Protein 2HAZ (pdb70)

Radius of gyration: 13.86 Å; Cα contacts (8 Å, |Δi|>4): 280; chains: 1; bounding box: 20×53×31 Å

Solvent-accessible surface area: 5865 Å² total; per-residue (Å²): 156,144,66,89,49,3,36,36,2,56,31,95,91,19,61,31,114,37,52,43,0,40,0,58,13,61,84,13,178,50,61,19,59,40,93,32,95,80,2,42,0,23,17,60,4,82,76,82,165,101,83,73,65,94,118,30,84,14,168,108,4,45,89,132,22,44,4,45,0,66,72,9,107,52,110,30,54,6,3,0,54,1,1,0,38,3,62,76,23,65,8,113,75,5,93,53,29,111,16,124,2,88,86,169

Sequence (104 aa):
SHMDTPSSPSIDQVEPYSSTAQVQFDEPEATGGVPILKYKAEWRAVGEEVWHSKWYDAKEAS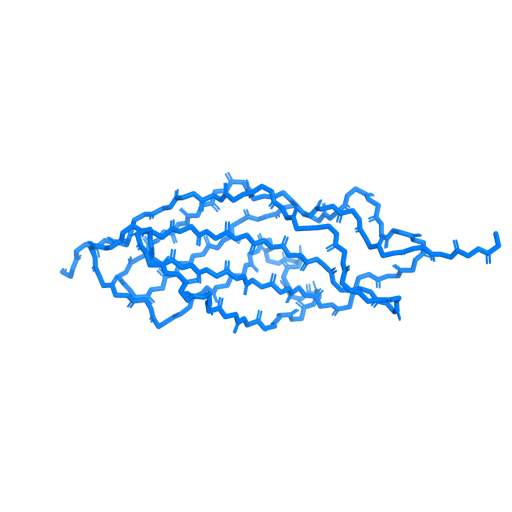MEGIVTIVGLKPETTYAVRLAALNGKGLGEISAASEFKTQPV

CATH classification: 2.60.40.10

Foldseek 3Di:
DDFAAFAEKEFDDWAAAFFKIKTAIHDTPGNSHFDFAWKKKWKDFPPDDDIDIDIGGPVVCNVVRTDMDGRHHGFTKMWMWMWTADPNGTYDIYDIDIDHYHHD

B-factor: mean 19.46, std 6.4, range [8.27, 53.52]

InterPro domains:
  IPR003598 Immunoglobulin subtype 2 [SM00408] (32-103)
  IPR003598 Immunoglobulin subtype 2 [SM00408] (130-196)
  IPR003598 Immunoglobulin subtype 2 [SM00408] (226-294)
  IPR003598 Immunoglobulin subtype 2 [SM00408] (320-402)
  IPR003598 Immunoglobulin subtype 2 [SM00408] (427-496)
  IPR003599 Immunoglobulin domain subtype [SM00409] (26-115)
  IPR003599 Immunoglobulin domain subtype [SM00409] (124-209)
  IPR003599 Immunoglobulin domain subtype [SM00409] (220-305)
  IPR003599 Immunoglobulin domain subtype [SM00409] (314-413)
  IPR003599 Immunoglobulin domain subtype [SM00409] (421-508)
  IPR003961 Fibronectin type III [PF00041] (510-603)
  IPR003961 Fibronectin type III [PF00041] (622-694)
  IPR003961 Fibronectin type III [PS50853] (509-608)
  IPR003961 Fibronectin type III [PS50853] (611-706)
  IPR003961 Fibronectin type III [SM00060] (510-595)
  IPR003961 Fibronectin type III [SM00060] (612-693)
  IPR003961 Fibronectin type III [c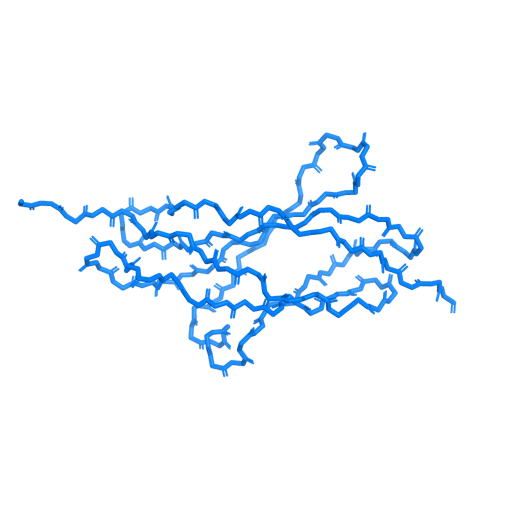d00063] (508-605)
  IPR003961 Fibronectin type III [cd00063] (626-702)
  IPR007110 Immunoglobulin-like domain [PS50835] (20-111)
  IPR007110 Immunoglobulin-like domain [PS50835] (116-189)

Secondary structure (DSSP, 8-state):
---------EEEEEEE-SS-EEEEEEPPS--TTS---EEEEEEEETT----EEEEEEHHHHHHHSEEEE-SPPTT-EEEEEEEEEETTEE-PPPPPEEEEPPP-

Nearest PDB structures (foldseek):
  2haz-assembly1_A  TM=1.010E+00  e=3.895E-20  Homo sapiens
  3mtr-assembly1_B  TM=9.940E-01  e=1.625E-17  Homo sapiens
  2vkw-assembly1_B  TM=9.935E-01  e=1.531E-16  Homo sapiens
  2vkx-assembly3_E  TM=9.536E-01  e=8.450E-16  Homo sapiens
  2e3v-assembly3_C  TM=9.437E-01  e=1.692E-15  Homo sapiens

GO terms:
  GO:0009897 external side of plasma membrane (C, IDA)
  GO:0005886 plasma membrane (C, TAS)
  GO:0016020 membrane (C, TAS)
  GO:0000139 Golgi membrane (C, TAS)
  GO:0005515 protein binding (F, IPI)
  GO:0009986 cell surface (C, IDA)
  GO:0031012 extracellular matrix (C, HDA)
  GO:0005829 cytosol (C, IDA)
  GO:0005886 plasma membrane (C, IDA)
  GO:0016020 membrane (C, HDA)

Organism: Homo sapiens (NCBI:txid9606)

Structure (mmCIF, N/CA/C/O backbone):
data_2HAZ
#
_entry.id   2HAZ
#
_cell.length_a   42.760
_cell.length_b   53.880
_cell.length_c   74.070
_cell.angle_alpha   90.00
_cell.angle_beta   90.00
_cell.angle_gamma   90.00
#
_symmetry.space_group_name_H-M   'C 2 2 21'
#
loop_
_entity.id
_entity.type
_entity.pdbx_description
1 polymer 'Neural cell adhesion molecule 1'
2 non-polymer 'SODIUM ION'
3 water water
#
loop_
_atom_site.group_PDB
_atom_site.id
_atom_site.type_symbol
_atom_site.label_atom_id
_atom_site.label_alt_id
_atom_site.label_comp_id
_atom_site.label_asym_id
_atom_site.label_entity_id
_atom_site.label_seq_id
_atom_site.pdbx_PDB_ins_code
_atom_site.Cartn_x
_atom_site.Cartn_y
_atom_site.Cartn_z
_atom_site.occupancy
_atom_site.B_iso_or_equiv
_atom_site.auth_seq_id
_atom_site.auth_comp_id
_atom_site.auth_asym_id
_atom_site.auth_atom_id
_atom_site.pdbx_PDB_model_num
ATOM 1 N N . SER A 1 2 ? 18.099 -12.778 26.135 1.00 34.04 486 SER A N 1
ATOM 2 C CA . SER A 1 2 ? 19.555 -12.751 26.480 1.00 33.73 486 SER A CA 1
ATOM 3 C C . SER A 1 2 ? 20.149 -11.337 26.454 1.00 33.56 486 SER A C 1
ATOM 4 O O . SER A 1 2 ? 21.270 -11.122 26.912 1.00 33.65 486 SER A O 1
ATOM 6 N N . HIS A 1 3 ? 19.395 -10.370 25.940 1.00 33.24 487 HIS A N 1
ATOM 7 C CA . HIS A 1 3 ? 19.935 -9.030 25.771 1.00 32.68 487 HIS A CA 1
ATOM 8 C C . HIS A 1 3 ? 18.992 -7.910 26.206 1.00 32.08 487 HIS A C 1
ATOM 9 O O . HIS A 1 3 ? 17.799 -7.914 25.889 1.00 32.09 487 HIS A O 1
ATOM 16 N N . MET A 1 4 ? 19.570 -6.961 26.939 1.00 31.29 488 MET A N 1
ATOM 17 C CA . MET A 1 4 ? 18.894 -5.768 27.408 1.00 30.09 488 MET A CA 1
ATOM 18 C C . MET A 1 4 ? 18.709 -4.844 26.232 1.00 28.83 488 MET A C 1
ATOM 19 O O . MET A 1 4 ? 19.506 -4.858 25.294 1.00 28.45 488 MET A O 1
ATOM 24 N N . ASP A 1 5 ? 17.663 -4.027 26.263 1.00 27.06 489 ASP A N 1
ATOM 25 C CA . ASP A 1 5 ? 17.608 -2.957 25.281 1.00 25.16 489 ASP A CA 1
ATOM 26 C C . ASP A 1 5 ? 17.697 -1.565 25.893 1.00 23.30 489 ASP A C 1
ATOM 27 O O . ASP A 1 5 ? 17.872 -1.395 27.097 1.00 21.20 489 ASP A O 1
ATOM 32 N N . THR A 1 6 ? 17.614 -0.577 25.016 1.00 21.63 490 THR A N 1
ATOM 33 C CA . THR A 1 6 ? 17.582 0.821 25.393 1.00 20.24 490 THR A CA 1
ATOM 34 C C . THR A 1 6 ? 16.237 1.124 26.102 1.00 19.71 490 THR A C 1
ATOM 35 O O . THR A 1 6 ? 15.286 0.339 25.968 1.00 19.99 490 THR A O 1
ATOM 39 N N . PRO A 1 7 ? 16.159 2.232 26.881 1.00 19.21 491 PRO A N 1
ATOM 40 C CA . PRO A 1 7 ? 14.941 2.591 27.632 1.00 18.68 491 PRO A CA 1
ATOM 41 C C . PRO A 1 7 ? 13.715 2.934 26.780 1.00 18.31 491 PRO A C 1
ATOM 42 O O . PRO A 1 7 ? 13.839 3.319 25.604 1.00 18.44 491 PRO A O 1
ATOM 46 N N . SER A 1 8 ? 12.534 2.814 27.374 1.00 17.47 492 SER A N 1
ATOM 47 C CA . SER A 1 8 ? 11.328 3.301 26.714 1.00 18.15 492 SER A CA 1
ATOM 48 C C . SER A 1 8 ? 11.306 4.820 26.886 1.00 17.97 492 SER A C 1
ATOM 49 O O . SER A 1 8 ? 12.213 5.387 27.515 1.00 17.95 492 SER A O 1
ATOM 52 N N . SER A 1 9 ? 10.279 5.476 26.351 1.00 18.63 493 SER A N 1
ATOM 53 C CA . SER A 1 9 ? 10.302 6.943 26.282 1.00 18.90 493 SER A CA 1
ATOM 54 C C . SER A 1 9 ? 9.943 7.584 27.608 1.00 19.11 493 SER A C 1
ATOM 55 O O . SER A 1 9 ? 9.074 7.067 28.325 1.00 19.09 493 SER A O 1
ATOM 58 N N . PRO A 1 10 ? 10.618 8.701 27.945 1.00 18.59 494 PRO A N 1
ATOM 59 C CA . PRO A 1 10 ? 10.153 9.537 29.049 1.00 18.41 494 PRO A CA 1
ATOM 60 C C . PRO A 1 10 ? 8.842 10.198 28.630 1.00 18.24 494 PRO A C 1
ATOM 61 O O . PRO A 1 10 ? 8.504 10.180 27.443 1.00 17.30 494 PRO A O 1
ATOM 65 N N . SER A 1 11 ? 8.104 10.741 29.595 1.00 17.86 495 SER A N 1
ATOM 66 C CA . SER A 1 11 ? 6.888 11.507 29.304 1.00 19.35 495 SER A CA 1
ATOM 67 C C . SER A 1 11 ? 7.102 12.929 29.770 1.00 18.74 495 SER A C 1
ATOM 68 O O . SER A 1 11 ? 7.542 13.126 30.889 1.00 19.07 495 SER A O 1
ATOM 71 N N . ILE A 1 12 ? 6.771 13.907 28.926 1.00 18.92 496 ILE A N 1
ATOM 72 C CA . ILE A 1 12 ? 6.762 15.319 29.339 1.00 18.37 496 ILE A CA 1
ATOM 73 C C . ILE A 1 12 ? 5.379 15.705 29.889 1.00 18.87 496 ILE A C 1
ATOM 74 O O . ILE A 1 12 ? 4.363 15.608 29.198 1.00 19.01 496 ILE A O 1
ATOM 79 N N . ASP A 1 13 ? 5.348 16.122 31.148 1.00 19.33 497 ASP A N 1
ATOM 80 C CA . ASP A 1 13 ? 4.113 16.541 31.795 1.00 20.16 497 ASP A CA 1
ATOM 81 C C . ASP A 1 13 ? 3.726 17.967 31.398 1.00 19.98 497 ASP A C 1
ATOM 82 O O . ASP A 1 13 ? 2.643 18.193 30.834 1.00 19.94 497 ASP A O 1
ATOM 87 N N . GLN A 1 14 ? 4.617 18.913 31.683 1.00 19.76 498 GLN A N 1
ATOM 88 C CA . GLN A 1 14 ? 4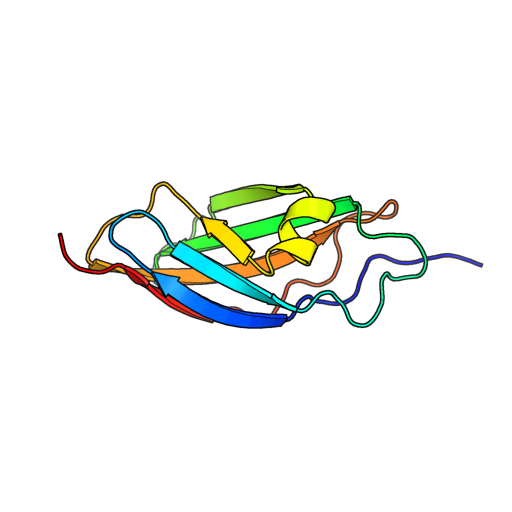.456 20.305 31.271 1.00 19.78 498 GLN A CA 1
ATOM 89 C C . GLN A 1 14 ? 5.809 20.995 31.174 1.00 19.25 498 GLN A C 1
ATOM 90 O O . GLN A 1 14 ? 6.816 20.489 31.683 1.00 18.29 498 GLN A O 1
ATOM 96 N N . VAL A 1 15 ? 5.814 22.147 30.508 1.00 17.41 499 VAL A N 1
ATOM 97 C CA . VAL A 1 15 ? 6.992 22.987 30.421 1.00 16.72 499 VAL A CA 1
ATOM 98 C C . VAL A 1 15 ? 6.658 24.372 30.977 1.00 17.33 499 VAL A C 1
ATOM 99 O O . VAL A 1 15 ? 5.670 24.995 30.563 1.00 17.59 499 VAL A O 1
ATOM 103 N N . GLU A 1 16 ? 7.443 24.834 31.938 1.00 17.82 500 GLU A N 1
ATOM 104 C CA . GLU A 1 16 ? 7.235 26.162 32.493 1.00 18.02 500 GLU A CA 1
ATOM 105 C C . GLU A 1 16 ? 8.296 27.066 31.897 1.00 17.46 500 GLU A C 1
ATOM 106 O O . GLU A 1 16 ? 9.463 27.012 32.295 1.00 16.86 500 GLU A O 1
ATOM 112 N N . PRO A 1 17 ? 7.904 27.873 30.901 1.00 16.79 501 PRO A N 1
ATOM 113 C CA . PRO A 1 17 ? 8.859 28.760 30.275 1.00 17.30 501 PRO A CA 1
ATOM 114 C C . PRO A 1 17 ? 8.994 30.118 30.951 1.00 17.55 501 PRO A C 1
ATOM 115 O O . PRO A 1 17 ? 8.025 30.663 31.501 1.00 17.65 501 PRO A O 1
ATOM 119 N N . TYR A 1 18 ? 10.207 30.641 30.895 1.00 17.61 502 TYR A N 1
ATOM 120 C CA . TYR A 1 18 ? 10.465 32.033 31.191 1.00 18.74 502 TYR A CA 1
ATOM 121 C C . TYR A 1 18 ? 10.891 32.732 29.895 1.00 18.83 502 TYR A C 1
ATOM 122 O O . TYR A 1 18 ? 10.336 32.436 28.821 1.00 18.96 502 TYR A O 1
ATOM 131 N N . SER A 1 19 ? 11.880 33.617 29.970 1.00 19.20 503 SER A N 1
ATOM 132 C CA . SER A 1 19 ? 12.265 34.417 28.811 1.00 19.42 503 SER A CA 1
ATOM 133 C C . SER A 1 19 ? 13.256 33.727 27.902 1.00 19.15 503 SER A C 1
ATOM 134 O O . SER A 1 19 ? 13.054 33.672 26.694 1.00 19.64 503 SER A O 1
ATOM 137 N N . SER A 1 20 ? 14.331 33.212 28.487 1.00 19.01 504 SER A N 1
ATOM 138 C CA . SER A 1 20 ? 15.394 32.569 27.722 1.00 18.20 504 SER A CA 1
ATOM 139 C C . SER A 1 20 ? 15.654 31.125 28.211 1.00 17.32 504 SER A C 1
ATOM 140 O O . SER A 1 20 ? 16.576 30.455 27.738 1.00 16.62 504 SER A O 1
ATOM 143 N N . THR A 1 21 ? 14.842 30.675 29.167 1.00 16.92 505 THR A N 1
ATOM 144 C CA . THR A 1 21 ? 14.971 29.339 29.770 1.00 16.86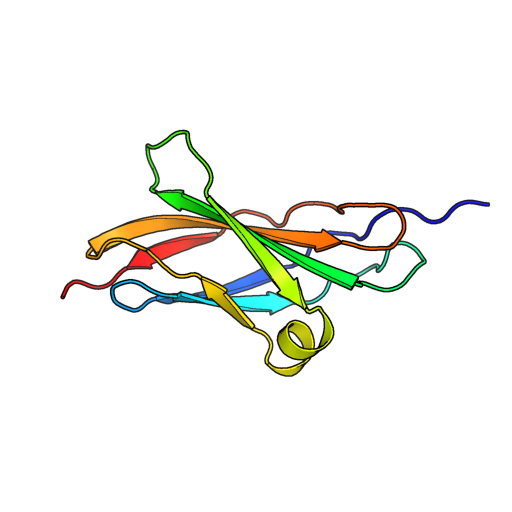 505 THR A CA 1
ATOM 145 C C . THR A 1 21 ? 13.593 28.706 29.996 1.00 16.46 505 THR A C 1
ATOM 146 O O . THR A 1 21 ? 12.564 29.386 29.938 1.00 16.08 505 THR A O 1
ATOM 150 N N . ALA A 1 22 ? 13.577 27.401 30.263 1.00 16.05 506 ALA A N 1
ATOM 151 C CA . ALA A 1 22 ? 12.335 26.681 30.522 1.00 15.71 506 ALA A CA 1
ATOM 152 C C . ALA A 1 22 ? 12.607 25.444 31.368 1.00 15.85 506 ALA A C 1
ATOM 153 O O . ALA A 1 22 ? 13.652 24.778 31.202 1.00 15.36 506 ALA A O 1
ATOM 155 N N . GLN A 1 23 ? 11.682 25.163 32.281 1.00 16.36 507 GLN A N 1
ATOM 156 C CA . GLN A 1 23 ? 11.733 23.955 33.108 1.00 15.99 507 GLN A CA 1
ATOM 157 C C . GLN A 1 23 ? 10.842 22.864 32.511 1.00 15.75 507 GLN A C 1
ATOM 158 O O . GLN A 1 23 ? 9.617 23.024 32.405 1.00 14.95 507 GLN A O 1
ATOM 164 N N . VAL A 1 24 ? 11.456 21.752 32.117 1.00 15.47 508 VAL A N 1
ATOM 165 C CA . VAL A 1 24 ? 10.722 20.675 31.457 1.00 15.66 508 VAL A CA 1
ATOM 166 C C . VAL A 1 24 ? 10.389 19.638 32.529 1.00 15.85 508 VAL A C 1
ATOM 167 O O . VAL A 1 24 ? 11.284 18.987 33.069 1.00 15.22 508 VAL A O 1
ATOM 171 N N . GLN A 1 25 ? 9.103 19.510 32.859 1.00 16.38 509 GLN A N 1
ATOM 172 C CA . GLN A 1 25 ? 8.662 18.493 33.813 1.00 17.41 509 GLN A CA 1
ATOM 173 C C . GLN A 1 25 ? 8.385 17.191 33.110 1.00 17.00 509 GLN A C 1
ATOM 174 O O . GLN A 1 25 ? 7.586 17.148 32.165 1.00 17.47 509 GLN A O 1
ATOM 180 N N . PHE A 1 26 ? 8.983 16.115 33.612 1.00 17.56 510 PHE A N 1
ATOM 181 C CA . PHE A 1 26 ? 8.929 14.832 32.922 1.00 18.07 510 PHE A CA 1
ATOM 182 C C . PHE A 1 26 ? 8.814 13.635 33.880 1.00 18.46 510 PHE A C 1
ATOM 183 O O . PHE A 1 26 ? 9.172 13.741 35.064 1.00 17.57 510 PHE A O 1
ATOM 191 N N . ASP A 1 27 ? 8.335 12.513 33.328 1.00 19.45 511 ASP A N 1
ATOM 192 C CA . ASP A 1 27 ? 8.304 11.202 34.004 1.00 20.80 511 ASP A CA 1
ATOM 193 C C . ASP A 1 27 ? 9.411 10.326 33.473 1.00 21.33 511 ASP A C 1
ATOM 194 O O . ASP A 1 27 ? 9.647 10.297 32.266 1.00 21.38 511 ASP A O 1
ATOM 199 N N . GLU A 1 28 ? 10.051 9.583 34.369 1.00 22.02 512 GLU A N 1
ATOM 200 C CA . GLU A 1 28 ? 10.991 8.528 33.983 1.00 23.17 512 GLU A CA 1
ATOM 201 C C . GLU A 1 28 ? 10.337 7.510 33.038 1.00 23.13 512 GLU A C 1
ATOM 202 O O . GLU A 1 28 ? 9.115 7.324 33.085 1.00 22.42 512 GLU A O 1
ATOM 208 N N . PRO A 1 29 ? 11.148 6.855 32.174 1.00 23.38 513 PRO A N 1
ATOM 209 C CA . PRO A 1 29 ? 10.674 5.745 31.338 1.00 23.99 513 PRO A CA 1
ATOM 210 C C . PRO A 1 29 ? 9.965 4.653 32.159 1.00 24.23 513 PRO A C 1
ATOM 211 O O . PRO A 1 29 ? 1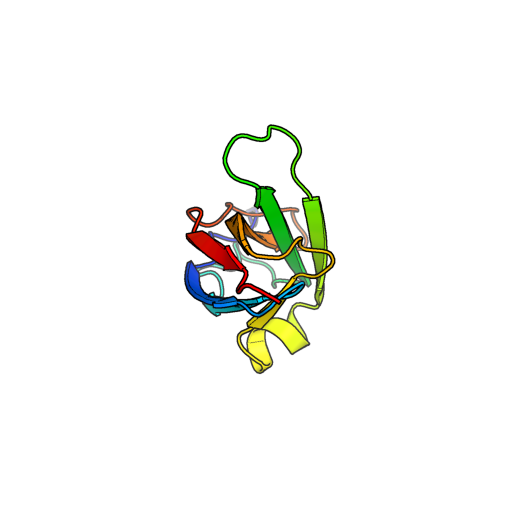0.347 4.407 33.302 1.00 23.92 513 PRO A O 1
ATOM 215 N N . GLU A 1 30 ? 8.931 4.028 31.598 1.00 25.11 514 GLU A N 1
ATOM 216 C CA . GLU A 1 30 ? 8.285 2.896 32.273 1.00 25.77 514 GLU A CA 1
ATOM 217 C C . GLU A 1 30 ? 9.286 1.748 32.391 1.00 25.71 514 GLU A C 1
ATOM 218 O O . GLU A 1 30 ? 9.390 1.089 33.432 1.00 25.14 514 GLU A O 1
ATOM 224 N N . ALA A 1 31 ? 10.038 1.532 31.315 1.00 25.86 515 ALA A N 1
ATOM 225 C CA . ALA A 1 31 ? 11.065 0.503 31.286 1.00 25.74 515 ALA A CA 1
ATOM 226 C C . ALA A 1 31 ? 12.444 1.111 31.077 1.00 26.03 515 ALA A C 1
ATOM 227 O O . ALA A 1 31 ? 12.657 1.911 30.164 1.00 26.33 515 ALA A O 1
ATOM 229 N N . THR A 1 32 ? 13.371 0.715 31.936 1.00 25.76 516 THR A N 1
ATOM 230 C CA . THR A 1 32 ? 14.781 1.041 31.781 1.00 26.26 516 THR A CA 1
ATOM 231 C C . THR A 1 32 ? 15.367 0.310 30.570 1.00 26.14 516 THR A C 1
ATOM 232 O O . THR A 1 32 ? 16.442 0.661 30.087 1.00 26.00 516 THR A O 1
ATOM 236 N N . GLY A 1 33 ? 14.639 -0.692 30.077 1.00 25.88 517 GLY A N 1
ATOM 237 C CA . GLY A 1 33 ? 15.139 -1.580 29.023 1.00 26.05 517 GLY A CA 1
ATOM 238 C C . GLY A 1 33 ? 15.828 -2.817 29.580 1.00 26.11 517 GLY A C 1
ATOM 239 O O . GLY A 1 33 ? 15.991 -3.832 28.877 1.00 25.69 517 GLY A O 1
ATOM 240 N N . GLY A 1 34 ? 16.244 -2.735 30.842 1.00 25.96 518 GLY A N 1
ATOM 241 C CA . GLY A 1 34 ? 16.869 -3.877 31.509 1.00 25.91 518 GLY A CA 1
ATOM 242 C C . GLY A 1 34 ? 18.109 -3.483 32.282 1.00 25.72 518 GLY A C 1
ATOM 243 O O . GLY A 1 34 ? 18.508 -4.181 33.225 1.00 25.98 518 GLY A O 1
ATOM 244 N N . VAL A 1 35 ? 18.709 -2.361 31.880 1.00 24.87 519 VAL A N 1
ATOM 245 C CA . VAL A 1 35 ? 19.839 -1.736 32.585 1.00 24.02 519 VAL A CA 1
ATOM 246 C C . VAL A 1 35 ? 19.513 -0.259 32.868 1.00 23.83 519 VAL A C 1
ATOM 247 O O . VAL A 1 35 ? 18.746 0.344 32.113 1.00 23.48 519 VAL A O 1
ATOM 251 N N . PRO A 1 36 ? 20.089 0.314 33.954 1.00 23.35 520 PRO A N 1
ATOM 252 C CA . PRO A 1 36 ? 19.768 1.635 34.539 1.00 23.20 520 PRO A CA 1
ATOM 253 C C . PRO A 1 36 ? 19.960 2.875 33.651 1.00 22.11 520 PRO A C 1
ATOM 254 O O . PRO A 1 36 ? 20.938 2.973 32.920 1.00 22.78 520 PRO A O 1
ATOM 258 N N . ILE A 1 37 ? 19.056 3.842 33.783 1.00 21.47 521 ILE A N 1
ATOM 259 C CA . ILE A 1 37 ? 19.212 5.148 33.116 1.00 20.61 521 ILE A CA 1
ATOM 260 C C . ILE A 1 37 ? 20.436 5.915 33.615 1.00 19.49 521 ILE A C 1
ATOM 261 O O . ILE A 1 37 ? 20.627 6.090 34.824 1.00 20.68 521 ILE A O 1
ATOM 266 N N . LEU A 1 38 ? 21.245 6.395 32.679 1.00 18.46 522 LEU A N 1
ATOM 267 C CA . LEU A 1 38 ? 22.511 7.063 32.983 1.00 17.19 522 LEU A CA 1
ATOM 268 C C . LEU A 1 38 ? 22.458 8.585 32.819 1.00 17.00 522 LEU A C 1
ATOM 269 O O . LEU A 1 38 ? 23.046 9.334 33.600 1.00 15.41 522 LEU A O 1
ATOM 274 N N . LYS A 1 39 ? 21.789 9.023 31.757 1.00 15.87 523 LYS A N 1
ATOM 275 C CA . LYS A 1 39 ? 21.661 10.438 31.426 1.00 15.06 523 LYS A CA 1
ATOM 276 C C . LYS A 1 39 ? 20.342 10.640 30.721 1.00 14.01 523 LYS A C 1
ATOM 277 O O . LYS A 1 39 ? 19.740 9.682 30.223 1.00 13.36 523 LYS A O 1
ATOM 283 N N . TYR A 1 40 ? 19.907 11.897 30.671 1.00 13.34 524 TYR A N 1
ATOM 284 C CA . TYR A 1 40 ? 18.845 12.307 29.759 1.00 13.52 524 TYR A CA 1
ATOM 285 C C . TYR A 1 40 ? 19.363 13.237 28.681 1.00 12.85 524 TYR A C 1
ATOM 286 O O . TYR A 1 40 ? 20.288 14.025 28.899 1.00 12.76 524 TYR A O 1
ATOM 295 N N . LYS A 1 41 ? 18.755 13.155 27.510 1.00 13.22 525 LYS A N 1
ATOM 296 C CA . LYS A 1 41 ? 19.043 14.114 26.454 1.00 12.94 525 LYS A CA 1
ATOM 297 C C . LYS A 1 41 ? 17.776 14.905 26.153 1.00 12.97 525 LYS A C 1
ATOM 298 O O . LYS A 1 41 ? 16.733 14.329 25.845 1.00 13.50 525 LYS A O 1
ATOM 304 N N . ALA A 1 42 ? 17.871 16.225 26.270 1.00 12.75 526 ALA A N 1
ATOM 305 C CA . ALA A 1 42 ? 16.826 17.106 25.764 1.00 11.99 526 ALA A CA 1
ATOM 306 C C . ALA A 1 42 ? 17.225 17.646 24.405 1.00 12.30 526 ALA A C 1
ATOM 307 O O . ALA A 1 42 ? 18.351 18.096 24.225 1.00 11.77 526 ALA A O 1
ATOM 309 N N . GLU A 1 43 ? 16.293 17.583 23.464 1.00 11.95 527 GLU A N 1
ATOM 310 C CA . GLU A 1 43 ? 16.409 18.224 22.159 1.00 11.91 527 GLU A CA 1
ATOM 311 C C . GLU A 1 43 ? 15.277 19.239 21.994 1.00 11.53 527 GLU A C 1
ATOM 312 O O . GLU A 1 43 ? 14.106 18.928 22.285 1.00 11.28 527 GLU A O 1
ATOM 318 N N . TRP A 1 44 ? 15.607 20.444 21.526 1.00 10.15 528 TRP A N 1
ATOM 319 C CA . TRP A 1 44 ? 14.566 21.466 21.299 1.00 10.94 528 TRP A CA 1
ATOM 320 C C . TRP A 1 44 ? 14.815 22.203 19.998 1.00 11.40 528 TRP A C 1
ATOM 321 O O . TRP A 1 44 ? 15.956 22.284 19.530 1.00 10.49 528 TRP A O 1
ATOM 332 N N . ARG A 1 45 ? 13.746 22.735 19.418 1.00 11.36 529 ARG A N 1
ATOM 333 C CA . ARG A 1 45 ? 13.885 23.601 18.249 1.00 12.73 529 ARG A CA 1
ATOM 334 C C . ARG A 1 45 ? 12.718 24.575 18.145 1.00 12.84 529 ARG A C 1
ATOM 335 O O . ARG A 1 45 ? 11.577 24.244 18.516 1.00 13.50 529 ARG A O 1
ATOM 343 N N . ALA A 1 46 ? 13.015 25.780 17.660 1.00 13.65 530 ALA A N 1
ATOM 344 C CA . ALA A 1 46 ? 11.988 26.771 17.401 1.00 13.59 530 ALA A CA 1
ATOM 345 C C . ALA A 1 46 ? 11.101 26.241 16.269 1.00 13.94 530 ALA A C 1
ATOM 346 O O . ALA A 1 46 ? 11.595 25.834 15.215 1.00 13.79 530 ALA A O 1
ATOM 348 N N . VAL A 1 47 ? 9.788 26.217 16.507 1.00 14.33 531 VAL A N 1
ATOM 349 C CA . VAL A 1 47 ? 8.831 25.740 15.505 1.00 15.01 531 VAL A CA 1
ATOM 350 C C . VAL A 1 47 ? 9.018 26.542 14.194 1.00 15.92 531 VAL A C 1
ATOM 351 O O . VAL A 1 47 ? 9.132 27.770 14.220 1.00 15.48 531 VAL A O 1
ATOM 355 N N . GLY A 1 48 ? 9.067 25.821 13.075 1.00 16.76 532 GLY A N 1
ATOM 356 C CA . GLY A 1 48 ? 9.395 26.378 11.767 1.00 17.73 532 GLY A CA 1
ATOM 357 C C . GLY A 1 48 ? 10.840 26.190 11.329 1.00 18.51 532 GLY A C 1
ATOM 358 O O . GLY A 1 48 ? 11.130 26.247 10.130 1.00 19.07 532 GLY A O 1
ATOM 359 N N . GLU A 1 49 ? 11.746 25.969 12.292 1.00 18.83 533 GLU A N 1
ATOM 360 C CA . GLU A 1 49 ? 13.172 25.780 12.002 1.00 19.07 533 GLU A CA 1
ATOM 361 C C . GLU A 1 49 ? 13.525 24.297 11.898 1.00 19.31 533 GLU A C 1
ATOM 362 O O . GLU A 1 49 ? 12.833 23.463 12.476 1.00 19.50 533 GLU A O 1
ATOM 368 N N . GLU A 1 50 ? 14.594 23.983 11.166 1.00 19.32 534 GLU A N 1
ATOM 369 C CA . GLU A 1 50 ? 15.050 22.581 10.991 1.00 19.87 534 GLU A CA 1
ATOM 370 C C . GLU A 1 50 ? 16.071 22.128 12.045 1.00 18.72 534 GLU A C 1
ATOM 371 O O . GLU A 1 50 ? 16.104 20.958 12.407 1.00 19.06 534 GLU A O 1
ATOM 377 N N . VAL A 1 51 ? 16.905 23.045 12.526 1.00 17.11 535 VAL A N 1
ATOM 378 C CA . VAL A 1 51 ? 18.021 22.685 13.413 1.00 16.03 535 VAL A CA 1
ATOM 379 C C . VAL A 1 51 ? 17.601 22.373 14.866 1.00 15.51 535 VAL A C 1
ATOM 380 O O . VAL A 1 51 ? 16.925 23.174 15.508 1.00 15.42 535 VAL A O 1
ATOM 384 N N . TRP A 1 52 ? 18.003 21.208 15.368 1.00 14.75 536 TRP A N 1
ATOM 385 C CA . TRP A 1 52 ? 17.713 20.817 16.753 1.00 14.26 536 TRP A CA 1
ATOM 386 C C . TRP A 1 52 ? 18.864 21.224 17.677 1.00 13.48 536 TRP A C 1
ATOM 387 O O . TRP A 1 52 ? 20.042 21.098 17.310 1.00 14.44 536 TRP A O 1
ATOM 398 N N . HIS A 1 53 ? 18.529 21.680 18.884 1.00 11.91 537 HIS A N 1
ATOM 399 C CA . HIS A 1 53 ? 19.543 21.965 19.877 1.00 10.39 537 HIS A CA 1
ATOM 400 C C . HIS A 1 53 ? 19.437 20.890 20.934 1.00 10.12 537 HIS A C 1
ATOM 401 O O . HIS A 1 53 ? 18.316 20.469 21.307 1.00 10.01 537 HIS A O 1
ATOM 408 N N . SER A 1 54 ? 20.569 20.506 21.495 1.00 9.63 538 SER A N 1
ATOM 409 C CA . SER A 1 54 ? 20.544 19.401 22.435 1.00 10.69 538 SER A CA 1
ATOM 410 C C . SER A 1 54 ? 21.550 19.562 23.553 1.00 10.73 538 SER A C 1
ATOM 411 O O . SER A 1 54 ? 22.594 20.221 23.393 1.00 11.01 538 SER A O 1
ATOM 414 N N . LYS A 1 55 ? 21.199 18.967 24.683 1.00 10.82 539 LYS A N 1
ATOM 415 C CA . LYS A 1 55 ? 22.012 18.988 25.889 1.00 10.87 539 LYS A CA 1
ATOM 416 C C . LYS A 1 55 ? 21.798 17.723 26.741 1.00 10.69 539 LYS A C 1
ATOM 417 O O . LYS A 1 55 ? 20.694 17.211 26.843 1.00 9.86 539 LYS A O 1
ATOM 423 N N . TRP A 1 56 ? 22.882 17.253 27.353 1.00 11.97 540 TRP A N 1
ATOM 424 C CA . TRP A 1 56 ? 22.851 16.114 28.276 1.00 12.66 540 TRP A CA 1
ATOM 425 C C . TRP A 1 56 ? 22.606 16.549 29.715 1.00 13.54 540 TRP A C 1
ATOM 426 O O . TRP A 1 56 ? 23.044 17.626 30.134 1.00 13.86 540 TRP A O 1
ATOM 437 N N . TYR A 1 57 ? 21.906 15.690 30.462 1.00 13.74 541 TYR A N 1
ATOM 438 C CA . TYR A 1 57 ? 21.584 15.905 31.882 1.00 14.62 541 TYR A CA 1
ATOM 439 C C . TYR A 1 57 ? 21.792 14.620 32.658 1.00 15.54 541 TYR A C 1
ATOM 440 O O . TYR A 1 57 ? 21.414 13.538 32.206 1.00 15.50 541 TYR A O 1
ATOM 449 N N . ASP A 1 58 ? 22.390 14.754 33.838 1.00 16.48 542 ASP A N 1
ATOM 450 C CA . ASP A 1 58 ? 22.556 13.624 34.764 1.00 18.19 542 ASP A CA 1
ATOM 451 C C . ASP A 1 58 ? 21.211 13.054 35.180 1.00 17.98 542 ASP A C 1
ATOM 452 O O . ASP A 1 58 ? 20.294 13.808 35.521 1.00 17.48 542 ASP A O 1
ATOM 457 N N . ALA A 1 59 ? 21.114 11.727 35.182 1.00 18.10 543 ALA A N 1
ATOM 458 C CA . ALA A 1 59 ? 19.871 11.044 35.508 1.00 18.30 543 ALA A CA 1
ATOM 459 C C . ALA A 1 59 ? 19.445 11.270 36.962 1.00 18.95 543 ALA A C 1
ATOM 460 O O . ALA A 1 59 ? 18.254 11.432 37.248 1.00 18.04 543 ALA A O 1
ATOM 462 N N . LYS A 1 60 ? 20.416 11.290 37.872 1.00 19.67 544 LYS A N 1
ATOM 463 C CA . LYS A 1 60 ? 20.085 11.382 39.292 1.00 21.04 544 LYS A CA 1
ATOM 464 C C . LYS A 1 60 ? 19.366 12.679 39.660 1.00 21.46 544 LYS A C 1
ATOM 465 O O . LYS A 1 60 ? 18.292 12.636 40.236 1.00 22.46 544 LYS A O 1
ATOM 471 N N . GLU A 1 61 ? 19.941 13.821 39.303 1.00 22.81 545 GLU A N 1
ATOM 472 C CA . GLU A 1 61 ? 19.324 15.105 39.646 1.00 24.12 545 GLU A CA 1
ATOM 473 C C . GLU A 1 61 ? 18.018 15.340 38.898 1.00 24.19 545 GLU A C 1
ATOM 474 O O . GLU A 1 61 ? 17.088 15.942 39.438 1.00 24.58 545 GLU A O 1
ATOM 480 N N . ALA A 1 62 ? 17.946 14.867 37.655 1.00 23.37 546 ALA A N 1
ATOM 481 C CA . ALA A 1 62 ? 16.757 15.088 36.848 1.00 23.38 546 ALA A CA 1
ATOM 482 C C . ALA A 1 62 ? 15.577 14.321 37.439 1.00 23.95 546 ALA A C 1
ATOM 483 O O . ALA A 1 62 ? 14.471 14.857 37.579 1.00 24.11 546 ALA A O 1
ATOM 485 N N . SER A 1 63 ? 15.812 13.066 37.813 1.00 23.78 547 SER A N 1
ATOM 486 C CA . SER A 1 63 ? 14.721 12.236 38.284 1.00 24.62 547 SER A CA 1
ATOM 487 C C . SER A 1 63 ? 14.297 12.650 39.700 1.00 24.74 547 SER A C 1
ATOM 488 O O . SER A 1 63 ? 13.1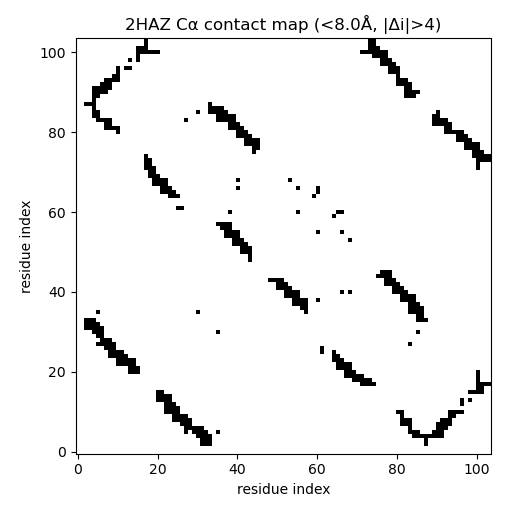34 12.505 40.059 1.00 25.61 547 SER A O 1
ATOM 491 N N . MET A 1 64 ? 15.229 13.204 40.466 1.00 24.66 548 MET A N 1
ATOM 492 C CA . MET A 1 64 ? 14.951 13.686 41.826 1.00 25.49 548 MET A CA 1
ATOM 493 C C . MET A 1 64 ? 14.191 15.023 41.834 1.00 25.31 548 MET A C 1
ATOM 494 O O . MET A 1 64 ? 13.224 15.190 42.588 1.00 25.39 548 MET A O 1
ATOM 496 N N . GLU A 1 65 ? 14.628 15.960 40.988 1.00 25.18 549 GLU A N 1
ATOM 497 C CA . GLU A 1 65 ? 13.954 17.256 40.833 1.00 25.00 549 GLU A CA 1
ATOM 498 C C . GLU A 1 65 ? 12.667 17.114 40.011 1.00 24.43 549 GLU A C 1
ATOM 499 O O . GLU A 1 65 ? 11.700 17.862 40.208 1.00 25.14 549 GLU A O 1
ATOM 505 N N . GLY A 1 66 ? 12.647 16.141 39.107 1.00 23.03 550 GLY A N 1
ATOM 506 C CA . GLY A 1 66 ? 11.522 15.958 38.191 1.00 21.77 550 GLY A CA 1
ATOM 507 C C . GLY A 1 66 ? 11.600 16.845 36.952 1.00 20.06 550 GLY A C 1
ATOM 508 O O . GLY A 1 66 ? 10.694 16.828 36.120 1.00 20.08 550 GLY A O 1
ATOM 509 N N . ILE A 1 67 ? 12.698 17.593 36.822 1.00 19.22 551 ILE A N 1
ATOM 510 C CA . ILE A 1 67 ? 12.905 18.550 35.715 1.00 17.49 551 ILE A CA 1
ATOM 511 C C . ILE A 1 67 ? 14.280 18.476 35.043 1.00 17.23 551 ILE A C 1
ATOM 512 O O . ILE A 1 67 ? 15.268 17.996 35.621 1.00 16.57 551 ILE A O 1
ATOM 517 N N . VAL A 1 68 ? 14.318 18.972 33.811 1.00 15.57 552 VAL A N 1
ATOM 518 C CA . VAL A 1 68 ? 15.541 19.456 33.203 1.00 14.64 552 VAL A CA 1
ATOM 519 C C . VAL A 1 68 ? 15.304 20.896 32.712 1.00 14.54 55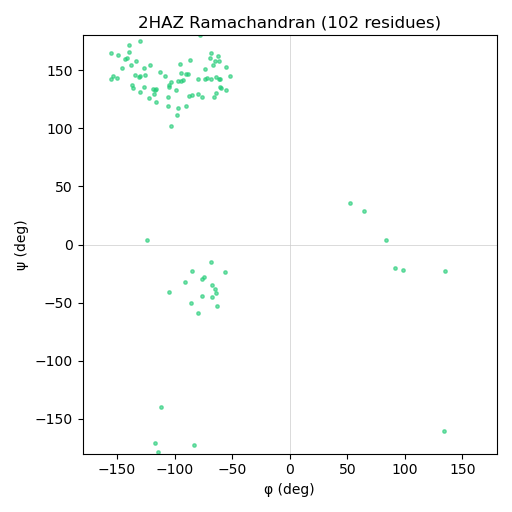2 VAL A C 1
ATOM 520 O O . VAL A 1 68 ? 14.183 21.255 32.289 1.00 13.79 552 VAL A O 1
ATOM 524 N N . THR A 1 69 ? 16.351 21.711 32.785 1.00 14.32 553 THR A N 1
ATOM 525 C CA . THR A 1 69 ? 16.271 23.115 32.405 1.00 15.57 553 THR A CA 1
ATOM 526 C C . THR A 1 69 ? 16.958 23.343 31.088 1.00 16.11 553 THR A C 1
ATOM 527 O O . THR A 1 69 ? 18.166 23.131 30.959 1.00 16.27 553 THR A O 1
ATOM 531 N N . ILE A 1 70 ? 16.189 23.814 30.121 1.00 16.43 554 ILE A N 1
ATOM 532 C CA . ILE A 1 70 ? 16.754 24.176 28.844 1.00 17.25 554 ILE A CA 1
ATOM 533 C C . ILE A 1 70 ? 17.065 25.671 28.844 1.00 17.39 554 ILE A C 1
ATOM 534 O O . ILE A 1 70 ? 16.379 26.488 29.503 1.00 16.53 554 ILE A O 1
ATOM 539 N N . VAL A 1 71 ? 18.124 26.016 28.124 1.00 17.90 555 VAL A N 1
ATOM 540 C CA . VAL A 1 71 ? 18.721 27.355 28.157 1.00 19.12 555 VAL A CA 1
ATOM 541 C C . VAL A 1 71 ? 18.938 27.924 26.758 1.00 18.85 555 VAL A C 1
ATOM 542 O O . VAL A 1 71 ? 18.705 27.251 25.751 1.00 19.75 555 VAL A O 1
ATOM 546 N N . GLY A 1 72 ? 19.383 29.175 26.709 1.00 19.37 556 GLY A N 1
ATOM 547 C CA . GLY A 1 72 ? 19.757 29.819 25.456 1.00 19.16 556 GLY A CA 1
ATOM 548 C C . GLY A 1 72 ? 18.622 30.009 24.473 1.00 18.43 556 GLY A C 1
ATOM 549 O O . GLY A 1 72 ? 18.850 30.048 23.251 1.00 18.80 556 GLY A O 1
ATOM 550 N N . LEU A 1 73 ? 17.410 30.150 25.005 1.00 17.97 557 LEU A N 1
ATOM 551 C CA . LEU A 1 73 ? 16.222 30.352 24.200 1.00 17.43 557 LEU A CA 1
ATOM 552 C C . LEU A 1 73 ? 16.043 31.840 23.914 1.00 18.05 557 LEU A C 1
ATOM 553 O O . LEU A 1 73 ? 16.593 32.701 24.617 1.00 17.96 557 LEU A O 1
ATOM 558 N N . LYS A 1 74 ? 15.286 32.118 22.870 1.00 18.40 558 LYS A N 1
ATOM 559 C CA . LYS A 1 74 ? 14.929 33.481 22.496 1.00 19.09 558 LYS A CA 1
ATOM 560 C C . LYS A 1 74 ? 13.559 33.800 23.059 1.00 18.84 558 LYS A C 1
ATOM 561 O O . LYS A 1 74 ? 12.681 32.934 23.053 1.00 19.88 558 LYS A O 1
ATOM 567 N N . PRO A 1 75 ? 13.366 35.035 23.557 1.00 18.86 559 PRO A N 1
ATOM 568 C CA . PRO A 1 75 ? 12.069 35.435 24.091 1.00 18.35 559 PRO A CA 1
ATOM 569 C C . PRO A 1 75 ? 10.972 35.386 23.030 1.00 17.57 559 PRO A C 1
ATOM 570 O O . PRO A 1 75 ? 11.262 35.387 21.832 1.00 17.44 559 PRO A O 1
ATOM 574 N N . GLU A 1 76 ? 9.728 35.275 23.492 1.00 17.42 560 GLU A N 1
ATOM 575 C CA . GLU A 1 76 ? 8.531 35.320 22.645 1.00 17.10 560 GLU A CA 1
ATOM 576 C C . GLU A 1 76 ? 8.542 34.351 21.462 1.00 16.48 560 GLU A C 1
ATOM 577 O O . GLU A 1 76 ? 8.019 34.673 20.400 1.00 16.66 560 GLU A O 1
ATOM 583 N N . THR A 1 77 ? 9.122 33.170 21.646 1.00 15.25 561 THR A N 1
ATOM 584 C CA . THR A 1 77 ? 9.283 32.224 20.550 1.00 14.98 561 THR A CA 1
ATOM 585 C C . THR A 1 77 ? 8.710 30.850 20.922 1.00 14.43 561 THR A C 1
ATOM 586 O O . THR A 1 77 ? 8.947 30.366 22.025 1.00 14.37 561 THR A O 1
ATOM 590 N N . THR A 1 78 ? 7.969 30.227 20.000 1.00 14.11 562 THR A N 1
ATOM 591 C CA . THR A 1 78 ? 7.401 28.889 20.229 1.00 13.54 562 THR A CA 1
ATOM 592 C C . THR A 1 78 ? 8.421 27.800 19.881 1.00 12.63 562 THR A C 1
ATOM 593 O O . THR A 1 78 ? 8.991 27.811 18.777 1.00 12.72 562 THR A O 1
ATOM 597 N N . TYR A 1 79 ? 8.625 26.865 20.818 1.00 11.85 563 TYR A N 1
ATOM 598 C CA . TYR A 1 79 ? 9.575 25.745 20.650 1.00 11.46 563 TYR A CA 1
ATOM 599 C C . TYR A 1 79 ? 8.872 24.385 20.774 1.00 11.06 563 TYR A C 1
ATOM 600 O O . TYR A 1 79 ? 7.849 24.269 21.450 1.00 11.35 563 TYR A O 1
ATOM 609 N N . ALA A 1 80 ? 9.454 23.367 20.145 1.00 10.42 564 ALA A N 1
ATOM 610 C CA . ALA A 1 80 ? 9.163 21.946 20.436 1.00 10.01 564 ALA A CA 1
ATOM 611 C C . ALA A 1 80 ? 10.326 21.390 21.228 1.00 10.47 564 ALA A C 1
ATOM 612 O O . ALA A 1 80 ? 11.480 21.681 20.891 1.00 8.82 564 ALA A O 1
ATOM 614 N N . VAL A 1 81 ? 10.012 20.604 22.266 1.00 10.25 565 VAL A N 1
ATOM 615 C CA . VAL A 1 81 ? 11.017 19.873 23.050 1.00 10.44 565 VAL A CA 1
ATOM 616 C C . VAL A 1 81 ? 10.621 18.395 23.187 1.00 11.17 565 VAL A C 1
ATOM 617 O O . VAL A 1 81 ? 9.440 18.046 23.224 1.00 11.23 565 VAL A O 1
ATOM 621 N N . ARG A 1 82 ? 11.637 17.543 23.192 1.00 11.15 566 ARG A N 1
ATOM 622 C CA . ARG A 1 82 ? 11.479 16.114 23.451 1.00 12.03 566 ARG A CA 1
ATOM 623 C C . ARG A 1 82 ? 12.669 15.630 24.294 1.00 12.11 566 ARG A C 1
ATOM 624 O O . ARG A 1 82 ? 13.711 16.305 24.355 1.00 10.70 566 ARG A O 1
ATOM 632 N N . LEU A 1 83 ? 12.481 14.485 24.950 1.00 12.88 567 LEU A N 1
ATOM 633 C CA . LEU A 1 83 ? 13.440 13.885 25.870 1.00 13.69 567 LEU A CA 1
ATOM 634 C C . LEU A 1 83 ? 13.649 12.427 25.540 1.00 13.10 567 LEU A C 1
ATOM 635 O O . LEU A 1 83 ? 12.701 11.725 25.202 1.00 12.94 567 LEU A O 1
ATOM 640 N N . ALA A 1 84 ? 14.887 11.985 25.713 1.00 13.29 568 ALA A N 1
ATOM 641 C CA . ALA A 1 84 ? 15.268 10.572 25.622 1.00 13.99 568 ALA A CA 1
ATOM 642 C C . ALA A 1 84 ? 16.174 10.230 26.798 1.00 13.59 568 ALA A C 1
ATOM 643 O O . ALA A 1 84 ? 16.937 11.080 27.268 1.00 14.69 568 ALA A O 1
ATOM 645 N N . ALA A 1 85 ? 16.046 8.992 27.283 1.00 13.98 569 ALA A N 1
ATOM 646 C CA . ALA A 1 85 ? 16.910 8.420 28.305 1.00 13.28 569 ALA A CA 1
ATOM 647 C C . ALA A 1 85 ? 18.035 7.644 27.652 1.00 13.19 569 ALA A C 1
ATOM 648 O O . ALA A 1 85 ? 17.834 6.944 26.641 1.00 13.36 569 ALA A O 1
ATOM 650 N N . LEU A 1 86 ? 19.212 7.780 28.237 1.00 12.65 570 LEU A N 1
ATOM 651 C CA . LEU A 1 86 ? 20.378 7.010 27.837 1.00 12.75 570 LEU A CA 1
ATOM 652 C C . LEU A 1 86 ? 20.650 5.932 28.880 1.00 13.11 570 LEU A C 1
ATOM 653 O O . LEU A 1 86 ? 20.745 6.248 30.077 1.00 13.59 570 LEU A O 1
ATOM 658 N N . ASN A 1 87 ? 20.761 4.673 28.442 1.00 12.98 571 ASN A N 1
ATOM 659 C CA . ASN A 1 87 ? 21.391 3.651 29.302 1.00 13.09 571 ASN A CA 1
ATOM 660 C C . ASN A 1 87 ? 22.674 3.082 28.685 1.00 13.67 571 ASN A C 1
ATOM 661 O O . ASN A 1 87 ? 23.165 3.603 27.675 1.00 12.68 571 ASN A O 1
ATOM 666 N N . GLY A 1 88 ? 23.203 2.020 29.297 1.00 13.47 572 GLY A N 1
ATOM 667 C CA . GLY A 1 88 ? 24.417 1.352 28.838 1.00 14.28 572 GLY A CA 1
ATOM 668 C C . GLY A 1 88 ? 24.378 0.853 27.399 1.00 14.76 572 GLY A C 1
ATOM 669 O O . GLY A 1 88 ? 25.435 0.702 26.782 1.00 15.47 572 GLY A O 1
ATOM 670 N N . LYS A 1 89 ? 23.174 0.616 26.873 1.00 14.85 573 LYS A N 1
ATOM 671 C CA . LYS A 1 89 ? 22.966 0.128 25.505 1.00 15.64 573 LYS A CA 1
ATOM 672 C C . LYS A 1 89 ? 22.945 1.268 24.490 1.00 15.48 573 LYS A C 1
ATOM 673 O O . LYS A 1 89 ? 23.200 1.059 23.314 1.00 16.08 573 LYS A O 1
ATOM 679 N N . GLY A 1 90 ? 22.637 2.477 24.955 1.00 15.16 574 GLY A N 1
ATOM 680 C CA . GLY A 1 90 ? 22.567 3.665 24.084 1.00 14.53 574 GLY A CA 1
ATOM 681 C C . GLY A 1 90 ? 21.317 4.475 24.377 1.00 14.92 574 GLY A C 1
ATOM 682 O O . GLY A 1 90 ? 20.722 4.335 25.458 1.00 15.21 574 GLY A O 1
ATOM 683 N N . LEU A 1 91 ? 20.920 5.315 23.420 1.00 14.75 575 LEU A N 1
ATOM 684 C CA . LEU A 1 91 ? 19.738 6.167 23.557 1.00 14.73 575 LEU A CA 1
ATOM 685 C C . LEU A 1 91 ? 18.403 5.455 23.289 1.00 14.64 575 LEU A C 1
ATOM 686 O O . LEU A 1 91 ? 18.218 4.788 22.257 1.00 15.25 575 LEU A O 1
ATOM 691 N N . GLY A 1 92 ? 17.472 5.614 24.224 1.00 14.48 576 GLY A N 1
ATOM 692 C CA . GLY A 1 92 ? 16.129 5.052 24.095 1.00 14.12 576 GLY A CA 1
ATOM 693 C C . GLY A 1 92 ? 15.141 5.871 23.271 1.00 14.50 576 GLY A C 1
ATOM 694 O O . GLY A 1 92 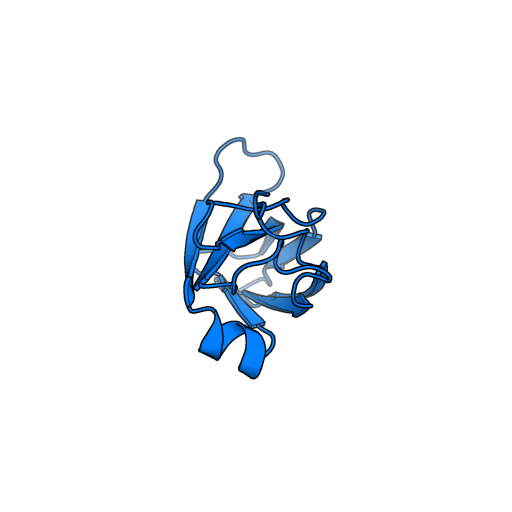? 15.499 6.872 22.634 1.00 14.06 576 GLY A O 1
ATOM 695 N N . GLU A 1 93 ? 13.883 5.431 23.289 1.00 14.38 577 GLU A N 1
ATOM 696 C CA . GLU A 1 93 ? 12.821 6.065 22.527 1.00 14.02 577 GLU A CA 1
ATOM 697 C C . GLU A 1 93 ? 12.650 7.525 22.952 1.00 13.98 577 GLU A C 1
ATOM 698 O O . GLU A 1 93 ? 12.631 7.820 24.140 1.00 13.32 577 GLU A O 1
ATOM 704 N N . ILE A 1 94 ? 12.532 8.423 21.974 1.00 13.86 578 ILE A N 1
ATOM 705 C CA . ILE A 1 94 ? 12.258 9.829 22.244 1.00 14.49 578 ILE A CA 1
ATOM 706 C C . ILE A 1 94 ? 10.803 9.989 22.665 1.00 14.37 578 ILE A C 1
ATOM 707 O O . ILE A 1 94 ? 9.902 9.311 22.132 1.00 14.90 578 ILE A O 1
ATOM 712 N N . SER A 1 95 ? 10.584 10.884 23.618 1.00 14.49 579 SER A N 1
ATOM 713 C CA . SER A 1 95 ? 9.235 11.247 24.056 1.00 15.04 579 SER A CA 1
ATOM 714 C C . SER A 1 95 ? 8.439 11.875 22.903 1.00 15.51 579 SER A C 1
ATOM 715 O O . SER A 1 95 ? 9.023 12.296 21.903 1.00 15.70 579 SER A O 1
ATOM 718 N N . ALA A 1 96 ? 7.111 11.916 23.025 1.00 16.04 580 ALA A N 1
ATOM 719 C CA . ALA A 1 96 ? 6.318 12.768 22.137 1.00 16.09 580 ALA A CA 1
ATOM 720 C C . ALA A 1 96 ? 6.753 14.217 22.359 1.00 15.84 580 ALA A C 1
ATOM 721 O O . ALA A 1 96 ? 7.078 14.600 23.485 1.00 15.60 580 ALA A O 1
ATOM 723 N N . ALA A 1 97 ? 6.802 15.009 21.290 1.00 15.59 581 ALA A N 1
ATOM 724 C CA . ALA A 1 97 ? 7.204 16.417 21.443 1.00 15.35 581 ALA A CA 1
ATOM 725 C C . ALA A 1 97 ? 6.165 17.249 22.206 1.00 15.65 581 ALA A C 1
ATOM 726 O O . ALA A 1 97 ? 4.956 17.036 22.058 1.00 15.89 581 ALA A O 1
ATOM 728 N N . SER A 1 98 ? 6.642 18.173 23.036 1.00 15.69 582 SER A N 1
ATOM 729 C CA . SER A 1 98 ? 5.772 19.119 23.735 1.00 16.44 582 SER A CA 1
ATOM 730 C C . SER A 1 98 ? 6.104 20.524 23.270 1.00 16.69 582 SER A C 1
ATOM 731 O O . SER A 1 98 ? 7.274 20.894 23.197 1.00 16.34 582 SER A O 1
ATOM 734 N N . GLU A 1 99 ? 5.078 21.309 22.963 1.00 16.97 583 GLU A N 1
ATOM 735 C CA . GLU A 1 99 ? 5.300 22.630 22.415 1.00 17.33 583 GLU A CA 1
ATOM 736 C C . GLU A 1 99 ? 5.037 23.675 23.509 1.00 17.10 583 GLU A C 1
ATOM 737 O O . GLU A 1 99 ? 4.062 23.563 24.258 1.00 17.97 583 GLU A O 1
ATOM 743 N N . PHE A 1 100 ? 5.923 24.662 23.624 1.00 15.17 584 PHE A N 1
ATOM 744 C CA . PHE A 1 100 ? 5.731 25.779 24.548 1.00 13.94 584 PHE A CA 1
ATOM 745 C C . PHE A 1 100 ? 6.181 27.098 23.896 1.00 13.79 584 PHE A C 1
ATOM 746 O O . PHE A 1 100 ? 6.781 27.090 22.810 1.00 12.81 584 PHE A O 1
ATOM 754 N N . LYS A 1 101 ? 5.905 28.215 24.573 1.00 13.70 585 LYS A N 1
ATOM 755 C CA . LYS A 1 101 ? 6.331 29.545 24.106 1.00 13.62 585 LYS A CA 1
ATOM 756 C C . LYS A 1 101 ? 7.038 30.314 25.222 1.00 13.86 585 LYS A C 1
ATOM 757 O O . LYS A 1 101 ? 6.541 30.401 26.352 1.00 13.66 585 LYS A O 1
ATOM 763 N N . THR A 1 102 ? 8.205 30.869 24.905 1.00 13.46 586 THR A N 1
ATOM 764 C CA . THR A 1 102 ? 8.925 31.679 25.876 1.00 14.17 586 THR A CA 1
ATOM 765 C C . THR A 1 102 ? 8.169 32.992 26.047 1.00 14.76 586 THR A C 1
ATOM 766 O O . THR A 1 102 ? 7.588 33.513 25.092 1.00 15.24 586 THR A O 1
ATOM 770 N N . GLN A 1 103 ? 8.156 33.497 27.274 1.00 16.28 587 GLN A N 1
ATOM 771 C CA . GLN A 1 103 ? 7.536 34.773 27.598 1.00 17.09 587 GLN A CA 1
ATOM 772 C C . GLN A 1 103 ? 8.259 35.961 26.963 1.00 18.02 587 GLN A C 1
ATOM 773 O O . GLN A 1 103 ? 9.452 35.876 26.665 1.00 17.79 587 GLN A O 1
ATOM 779 N N . PRO A 1 104 ? 7.525 37.073 26.750 1.00 19.15 588 PRO A N 1
ATOM 780 C CA . PRO A 1 104 ? 8.116 38.346 26.366 1.00 20.37 588 PRO A CA 1
ATOM 781 C C . PRO A 1 104 ? 9.017 38.878 27.471 1.00 21.79 588 PRO A C 1
ATOM 782 O O . PRO A 1 104 ? 8.723 38.685 28.660 1.00 21.48 588 PRO A O 1
ATOM 786 N N . VAL A 1 105 ? 10.120 39.519 27.084 1.00 23.49 589 VAL A N 1
ATOM 787 C CA . VAL A 1 105 ? 10.914 40.283 28.043 1.00 25.15 589 VAL A CA 1
ATOM 788 C C . VAL A 1 105 ? 10.045 41.418 28.600 1.00 26.12 589 VAL A C 1
ATOM 789 O O . VAL A 1 105 ? 9.672 41.416 29.783 1.00 26.71 589 VAL A O 1
#